Protein AF-A0A1M5E2L7-F1 (afdb_monomer_lite)

Radius of gyration: 20.84 Å; chains: 1; bounding box: 40×79×38 Å

Structure (mmCIF, N/CA/C/O backbone):
data_AF-A0A1M5E2L7-F1
#
_entry.id   AF-A0A1M5E2L7-F1
#
loop_
_atom_site.group_PDB
_atom_site.id
_atom_site.type_symbol
_atom_site.label_atom_id
_atom_site.label_alt_id
_atom_site.label_comp_id
_atom_site.label_asym_id
_atom_site.label_entity_id
_atom_site.label_seq_id
_atom_site.pdbx_PDB_ins_code
_atom_site.Cartn_x
_atom_site.Cartn_y
_atom_site.Cartn_z
_atom_site.occupancy
_atom_site.B_iso_or_equiv
_atom_site.auth_seq_id
_atom_site.auth_comp_id
_atom_site.auth_asym_id
_atom_site.auth_atom_id
_atom_site.pdbx_PDB_model_num
ATOM 1 N N . MET A 1 1 ? 5.306 -63.745 -18.364 1.00 47.16 1 MET A N 1
ATOM 2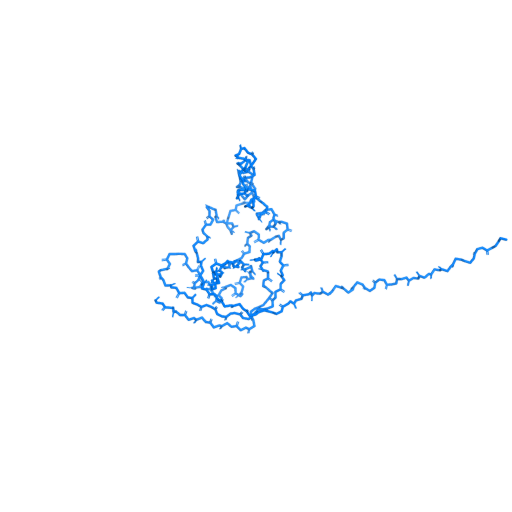 C CA . MET A 1 1 ? 5.203 -62.287 -18.609 1.00 47.16 1 MET A CA 1
ATOM 3 C C . MET A 1 1 ? 3.771 -61.921 -18.982 1.00 47.16 1 MET A C 1
ATOM 5 O O . MET A 1 1 ? 3.412 -62.103 -20.134 1.00 47.16 1 MET A O 1
ATOM 9 N N . LYS A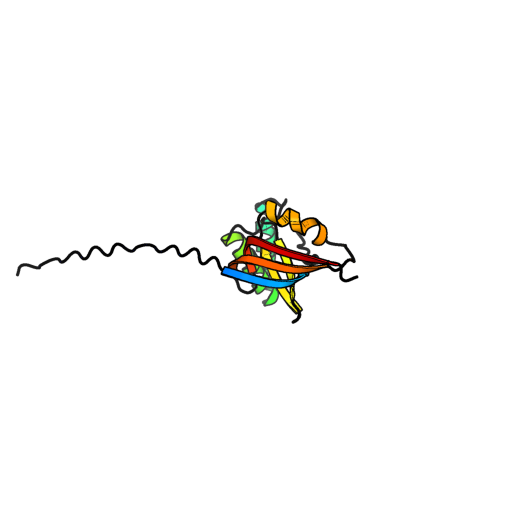 1 2 ? 2.957 -61.413 -18.050 1.00 40.75 2 LYS A N 1
ATOM 10 C CA . LYS A 1 2 ? 1.797 -60.554 -18.354 1.00 40.75 2 LYS A CA 1
ATOM 11 C C . LYS A 1 2 ? 1.675 -59.560 -17.200 1.00 40.75 2 LYS A C 1
ATOM 13 O O . LYS A 1 2 ? 1.423 -59.956 -16.070 1.00 40.75 2 LYS A O 1
ATOM 18 N N . LYS A 1 3 ? 2.026 -58.306 -17.484 1.00 45.91 3 LYS A N 1
ATOM 19 C CA . LYS A 1 3 ? 2.076 -57.199 -16.527 1.00 45.91 3 LYS A CA 1
ATOM 20 C C . LYS A 1 3 ? 0.646 -56.745 -16.237 1.00 45.91 3 LYS A C 1
ATOM 22 O O . LYS A 1 3 ? -0.057 -56.340 -17.157 1.00 45.91 3 LYS A O 1
ATOM 27 N N . THR A 1 4 ? 0.229 -56.804 -14.982 1.00 49.97 4 THR A N 1
ATOM 28 C CA . THR A 1 4 ? -0.955 -56.107 -14.479 1.00 49.97 4 THR A CA 1
ATOM 29 C C . THR A 1 4 ? -0.609 -54.627 -14.337 1.00 49.97 4 THR A C 1
ATOM 31 O O . THR A 1 4 ? 0.188 -54.239 -13.487 1.00 49.97 4 THR A O 1
ATOM 34 N N . ILE A 1 5 ? -1.170 -53.796 -15.214 1.00 54.66 5 ILE A N 1
ATOM 35 C CA . ILE A 1 5 ? -1.118 -52.339 -15.091 1.00 54.66 5 ILE A CA 1
ATOM 36 C C . ILE A 1 5 ? -2.270 -51.951 -14.163 1.00 54.66 5 ILE A C 1
ATOM 38 O O . ILE A 1 5 ? -3.428 -51.956 -14.569 1.00 54.66 5 ILE A O 1
ATOM 42 N N . SER A 1 6 ? -1.949 -51.675 -12.900 1.00 45.09 6 SER A N 1
ATOM 43 C CA . SER A 1 6 ? -2.883 -51.064 -11.956 1.00 45.09 6 SER A CA 1
ATOM 44 C C . SER A 1 6 ? -2.880 -49.556 -12.201 1.00 45.09 6 SER A C 1
ATOM 46 O O . SER A 1 6 ? -1.917 -48.868 -11.864 1.00 45.09 6 SER A O 1
ATOM 48 N N . ILE A 1 7 ? -3.925 -49.052 -12.856 1.00 52.69 7 ILE A N 1
ATOM 49 C CA . ILE A 1 7 ? -4.155 -47.616 -13.024 1.00 52.69 7 ILE A CA 1
ATOM 50 C C . ILE A 1 7 ? -4.816 -47.128 -11.736 1.00 52.69 7 ILE A C 1
ATOM 52 O O . ILE A 1 7 ? -6.034 -47.184 -11.585 1.00 52.69 7 ILE A O 1
ATOM 56 N N . ILE A 1 8 ? -4.004 -46.667 -10.786 1.00 51.81 8 ILE A N 1
ATOM 57 C CA . ILE A 1 8 ? -4.499 -45.857 -9.674 1.00 51.81 8 ILE A CA 1
ATOM 58 C C . ILE A 1 8 ? -4.741 -44.463 -10.251 1.00 51.81 8 ILE A C 1
ATOM 60 O O . ILE A 1 8 ? -3.815 -43.676 -10.444 1.00 51.81 8 ILE A O 1
ATOM 64 N N . ALA A 1 9 ? -5.998 -44.190 -10.590 1.00 50.06 9 ALA A N 1
ATOM 65 C CA . ALA A 1 9 ? -6.469 -42.854 -10.901 1.00 50.06 9 ALA A CA 1
ATOM 66 C C . ALA A 1 9 ? -6.460 -42.031 -9.607 1.00 50.06 9 ALA A C 1
ATOM 68 O O . ALA A 1 9 ? -7.443 -41.980 -8.869 1.00 50.06 9 ALA A O 1
ATOM 69 N N . THR A 1 10 ? -5.325 -41.402 -9.312 1.00 54.84 10 THR A N 1
ATOM 70 C CA . THR A 1 10 ? -5.245 -40.354 -8.298 1.00 54.84 10 THR A CA 1
ATOM 71 C C . THR A 1 10 ? -5.996 -39.145 -8.843 1.00 54.84 10 THR A C 1
ATOM 73 O O . THR A 1 10 ? -5.429 -38.304 -9.540 1.00 54.84 10 THR A O 1
ATOM 76 N N . ILE A 1 11 ? -7.297 -39.069 -8.561 1.00 55.97 11 ILE A N 1
ATOM 77 C CA . ILE A 1 11 ? -8.049 -37.821 -8.667 1.00 55.97 11 ILE A CA 1
ATOM 78 C C . ILE A 1 11 ? -7.449 -36.902 -7.601 1.00 55.97 11 ILE A C 1
ATOM 80 O O . ILE A 1 11 ? -7.800 -36.955 -6.425 1.00 55.97 11 ILE A O 1
ATOM 84 N N . LEU A 1 12 ? -6.459 -36.115 -8.024 1.00 49.41 12 LEU A N 1
ATOM 85 C CA . LEU A 1 12 ? -5.963 -34.943 -7.319 1.00 49.41 12 LEU A CA 1
ATOM 86 C C . LEU A 1 12 ? -7.152 -33.996 -7.160 1.00 49.41 12 LEU A C 1
ATOM 88 O O . LEU A 1 12 ? -7.460 -33.201 -8.046 1.00 49.41 12 LEU A O 1
ATOM 92 N N . ILE A 1 13 ? -7.849 -34.118 -6.032 1.00 55.12 13 ILE A N 1
ATOM 93 C CA . ILE A 1 13 ? -8.767 -33.092 -5.562 1.00 55.12 13 ILE A CA 1
ATOM 94 C C . ILE A 1 13 ? -7.881 -31.879 -5.289 1.00 55.12 13 ILE A C 1
ATOM 96 O O . ILE A 1 13 ? -7.235 -31.796 -4.243 1.00 55.12 13 ILE A O 1
ATOM 100 N N . LEU A 1 14 ? -7.808 -30.981 -6.274 1.00 43.69 14 LEU A N 1
ATOM 101 C CA . LEU A 1 14 ? -7.292 -29.628 -6.140 1.00 43.69 14 LEU A CA 1
ATOM 102 C C . LEU A 1 14 ? -8.124 -28.940 -5.055 1.00 43.69 14 LEU A C 1
ATOM 104 O O . LEU A 1 14 ? -9.097 -28.246 -5.341 1.00 43.69 14 LEU A O 1
ATOM 108 N N . HIS A 1 15 ? -7.748 -29.154 -3.796 1.00 43.00 15 HIS A N 1
ATOM 109 C CA . HIS A 1 15 ? -8.095 -28.259 -2.710 1.00 43.00 15 HIS A CA 1
ATOM 110 C C . HIS A 1 15 ? -7.375 -26.951 -3.020 1.00 43.00 15 HIS A C 1
ATOM 112 O O . HIS A 1 15 ? -6.261 -26.696 -2.564 1.00 43.00 15 HIS A O 1
ATOM 118 N N . SER A 1 16 ? -8.004 -26.123 -3.852 1.00 40.41 16 SER A N 1
ATOM 119 C CA . SER A 1 16 ? -7.785 -24.690 -3.798 1.00 40.41 16 SER A CA 1
ATOM 120 C C . SER A 1 16 ? -8.333 -24.243 -2.444 1.00 40.41 16 SER A C 1
ATOM 122 O O . SER A 1 16 ? -9.472 -23.807 -2.327 1.00 40.41 16 SER A O 1
ATOM 124 N N . CYS A 1 17 ? -7.546 -24.455 -1.387 1.00 47.22 17 CYS A N 1
ATOM 125 C CA . CYS A 1 17 ? -7.733 -23.733 -0.144 1.00 47.22 17 CYS A CA 1
ATOM 126 C C . CYS A 1 17 ? -7.467 -22.269 -0.485 1.00 47.22 17 CYS A C 1
ATOM 128 O O . CYS A 1 17 ? -6.312 -21.845 -0.577 1.00 47.22 17 CYS A O 1
ATOM 130 N N . SER A 1 18 ? -8.531 -21.504 -0.722 1.00 53.88 18 SER A N 1
ATOM 131 C CA . SER A 1 18 ? -8.510 -20.065 -0.494 1.00 53.88 18 SER A CA 1
ATOM 132 C C . SER A 1 18 ? -8.148 -19.893 0.977 1.00 53.88 18 SER A C 1
ATOM 134 O O . SER A 1 18 ? -8.971 -20.103 1.867 1.00 53.88 18 SER A O 1
ATOM 136 N N . ASN A 1 19 ? -6.860 -19.677 1.237 1.00 62.94 19 ASN A N 1
ATOM 137 C CA . ASN A 1 19 ? -6.309 -19.534 2.576 1.00 62.94 19 ASN A CA 1
ATOM 138 C C . ASN A 1 19 ? -6.624 -18.116 3.072 1.00 62.94 19 ASN A C 1
ATOM 140 O O . ASN A 1 19 ? -5.714 -17.339 3.349 1.00 62.94 19 ASN A O 1
ATOM 144 N N . ASP A 1 20 ? -7.911 -17.769 3.071 1.00 67.31 20 ASP A N 1
ATOM 145 C CA . ASP A 1 20 ? -8.413 -16.475 3.504 1.00 67.31 20 ASP A CA 1
ATOM 146 C C . ASP A 1 20 ? -8.193 -16.417 5.012 1.00 67.31 20 ASP A C 1
ATOM 148 O O . ASP A 1 20 ? -8.817 -17.142 5.792 1.00 67.31 20 ASP A O 1
ATOM 152 N N . GLN A 1 21 ? -7.227 -15.603 5.418 1.00 87.50 21 GLN A N 1
ATOM 153 C CA . GLN A 1 21 ? -6.858 -15.426 6.812 1.00 87.50 21 GLN A CA 1
ATOM 154 C C . GLN A 1 21 ? -7.647 -14.260 7.392 1.00 87.50 21 GLN A C 1
ATOM 156 O O . GLN A 1 21 ? -7.887 -13.265 6.714 1.00 87.50 21 GLN A O 1
ATOM 161 N N . GLU A 1 22 ? -8.024 -14.352 8.664 1.00 92.62 22 GLU A N 1
ATOM 162 C CA . GLU A 1 22 ? -8.535 -13.207 9.415 1.00 92.62 22 GLU A CA 1
ATOM 163 C C . GLU A 1 22 ? -7.438 -12.648 10.316 1.00 92.62 22 GLU A C 1
ATOM 165 O O . GLU A 1 22 ? -6.741 -13.394 11.006 1.00 92.62 22 GLU A O 1
ATOM 170 N N . LYS A 1 23 ? -7.290 -11.322 10.341 1.00 91.25 23 LYS A N 1
ATOM 171 C CA . LYS A 1 23 ? -6.365 -10.641 11.255 1.00 91.25 23 LYS A CA 1
ATOM 172 C C . LYS A 1 23 ? -6.953 -9.325 11.731 1.00 91.25 23 LYS A C 1
ATOM 174 O O . LYS A 1 23 ? -7.635 -8.619 10.988 1.00 91.25 23 LYS A O 1
ATOM 179 N N . ILE A 1 24 ? -6.662 -9.008 12.988 1.00 93.75 24 ILE A N 1
ATOM 180 C CA . ILE A 1 24 ? -6.916 -7.699 13.583 1.00 93.75 24 ILE A CA 1
ATOM 181 C C . ILE A 1 24 ? -5.601 -6.925 13.555 1.00 93.75 24 ILE A C 1
ATOM 183 O O . ILE A 1 24 ? -4.589 -7.393 14.080 1.00 93.75 24 ILE A O 1
ATOM 187 N N . ILE A 1 25 ? -5.614 -5.753 12.931 1.00 93.56 25 ILE A N 1
ATOM 188 C CA . ILE A 1 25 ? -4.456 -4.872 12.799 1.00 93.56 25 ILE A CA 1
ATOM 189 C C . ILE A 1 25 ? -4.806 -3.542 13.451 1.00 93.56 25 ILE A C 1
ATOM 191 O O . ILE A 1 25 ? -5.819 -2.922 13.139 1.00 93.56 25 ILE A O 1
ATOM 195 N N . THR A 1 26 ? -3.960 -3.099 14.374 1.00 95.00 26 THR A N 1
ATOM 196 C CA . THR A 1 26 ? -4.085 -1.784 15.001 1.00 95.00 26 THR A CA 1
ATOM 197 C C . THR A 1 26 ? -2.851 -0.956 14.683 1.00 95.00 26 THR A C 1
ATOM 199 O O . THR A 1 26 ? -1.740 -1.355 15.032 1.00 95.00 26 THR A O 1
ATOM 202 N N . GLY A 1 27 ? -3.053 0.215 14.088 1.00 93.81 27 GLY A N 1
ATOM 203 C CA . GLY A 1 27 ? -1.980 1.134 13.717 1.00 93.81 27 GLY A CA 1
ATOM 204 C C . GLY A 1 27 ? -2.480 2.562 13.537 1.00 93.81 27 GLY A C 1
ATOM 205 O O . GLY A 1 27 ? -3.651 2.859 13.779 1.00 93.81 27 GLY A O 1
ATOM 206 N N . THR A 1 28 ? -1.584 3.445 13.126 1.00 92.62 28 THR A N 1
ATOM 207 C CA . THR A 1 28 ? -1.899 4.816 12.711 1.00 92.62 28 THR A CA 1
ATOM 208 C C . THR A 1 28 ? -1.820 4.886 11.191 1.00 92.62 28 THR A C 1
ATOM 210 O O . THR A 1 28 ? -0.885 4.334 10.610 1.00 92.62 28 THR A O 1
ATOM 213 N N . LEU A 1 29 ? -2.790 5.532 10.542 1.00 89.94 29 LEU A N 1
ATOM 214 C CA . LEU A 1 29 ? -2.722 5.781 9.100 1.00 89.94 29 LEU A CA 1
ATOM 215 C C . LEU A 1 29 ? -1.492 6.626 8.774 1.00 89.94 29 LEU A C 1
ATOM 217 O O . LEU A 1 29 ? -1.258 7.646 9.421 1.00 89.94 29 LEU A O 1
ATOM 221 N N . ASN A 1 30 ? -0.715 6.190 7.783 1.00 82.38 30 ASN A N 1
ATOM 222 C CA . ASN A 1 30 ? 0.475 6.897 7.322 1.00 82.38 30 ASN A CA 1
ATOM 223 C C . ASN A 1 30 ? 0.347 7.269 5.830 1.00 82.38 30 ASN A C 1
ATOM 225 O O . ASN A 1 30 ? 0.887 6.562 4.974 1.00 82.38 30 ASN A O 1
ATOM 229 N N . PRO A 1 31 ? -0.331 8.383 5.493 1.00 68.38 31 PRO A N 1
ATOM 230 C CA . PRO A 1 31 ? -0.541 8.799 4.104 1.00 68.38 31 PRO A CA 1
ATOM 231 C C . PRO A 1 31 ? 0.726 9.383 3.446 1.00 68.38 31 PRO A C 1
ATOM 233 O O . PRO A 1 31 ? 0.691 9.806 2.291 1.00 68.38 31 PRO A O 1
ATOM 236 N N . ASN A 1 32 ? 1.860 9.427 4.159 1.00 61.06 32 ASN A N 1
ATOM 237 C CA . ASN A 1 32 ? 3.112 10.013 3.669 1.00 61.06 32 ASN A CA 1
ATOM 238 C C . ASN A 1 32 ? 3.900 9.101 2.715 1.00 61.06 32 ASN A C 1
ATOM 240 O O . ASN A 1 32 ? 4.987 9.477 2.276 1.00 61.06 32 ASN A O 1
ATOM 244 N N . PHE A 1 33 ? 3.370 7.929 2.349 1.00 61.06 33 PHE A N 1
ATOM 245 C CA . PHE A 1 33 ? 3.953 7.109 1.286 1.00 61.06 33 PHE A CA 1
ATOM 246 C C . PHE A 1 33 ? 3.619 7.712 -0.087 1.00 61.06 33 PHE A C 1
ATOM 248 O O . PHE A 1 33 ? 2.752 7.239 -0.821 1.00 61.06 33 PHE A O 1
ATOM 255 N N . VAL A 1 34 ? 4.280 8.819 -0.422 1.00 56.25 34 VAL A N 1
ATOM 256 C CA . VAL A 1 34 ? 4.082 9.513 -1.694 1.00 56.25 34 VAL A CA 1
ATOM 257 C C . VAL A 1 34 ? 5.029 8.912 -2.725 1.00 56.25 34 VAL A C 1
ATOM 259 O O . VAL A 1 34 ? 6.229 9.179 -2.735 1.00 56.25 34 VAL A O 1
ATOM 262 N N . SER A 1 35 ? 4.479 8.095 -3.621 1.00 61.00 35 SER A N 1
ATOM 263 C CA . SER A 1 35 ? 5.176 7.758 -4.859 1.00 61.00 35 SER A CA 1
ATOM 264 C C . SER A 1 35 ? 5.346 9.018 -5.710 1.00 61.00 35 SER A C 1
ATOM 266 O O . SER A 1 35 ? 4.423 9.820 -5.847 1.00 61.00 35 SER A O 1
ATOM 268 N N . ILE A 1 36 ? 6.510 9.158 -6.347 1.00 70.06 36 ILE A N 1
ATOM 269 C CA . ILE A 1 36 ? 6.808 10.249 -7.293 1.00 70.06 36 ILE A CA 1
ATOM 270 C C . ILE A 1 36 ? 5.881 10.180 -8.524 1.00 70.06 36 ILE A C 1
ATOM 272 O O . ILE A 1 36 ? 5.720 11.166 -9.242 1.00 70.06 36 ILE A O 1
ATOM 276 N N . ILE A 1 37 ? 5.248 9.026 -8.768 1.00 77.19 37 ILE A N 1
ATOM 277 C CA . ILE A 1 37 ? 4.239 8.854 -9.814 1.00 77.19 37 ILE A CA 1
ATOM 278 C C . ILE A 1 37 ? 2.892 8.428 -9.236 1.00 77.19 37 ILE A C 1
ATOM 280 O O . ILE A 1 37 ? 2.805 7.563 -8.363 1.00 77.19 37 ILE A O 1
ATOM 284 N N . ASN A 1 38 ? 1.817 8.987 -9.793 1.00 82.56 38 ASN A N 1
ATOM 285 C CA . ASN A 1 38 ? 0.471 8.503 -9.524 1.00 82.56 38 ASN A CA 1
ATOM 286 C C . ASN A 1 38 ? 0.202 7.240 -10.358 1.00 82.56 38 ASN A C 1
ATOM 288 O O . ASN A 1 38 ? -0.210 7.315 -11.516 1.00 82.56 38 ASN A O 1
ATOM 292 N N . PHE A 1 39 ? 0.419 6.066 -9.761 1.00 87.75 39 PHE A N 1
ATOM 293 C CA . PHE A 1 39 ? 0.206 4.780 -10.432 1.00 87.75 39 PHE A CA 1
ATOM 294 C C . PHE A 1 39 ? -1.244 4.535 -10.873 1.00 87.75 39 PHE A C 1
ATOM 296 O O . PHE A 1 39 ? -1.474 3.714 -11.759 1.00 87.75 39 PHE A O 1
ATOM 303 N N . GLN A 1 40 ? -2.236 5.225 -10.301 1.00 84.50 40 GLN A N 1
ATOM 304 C CA . GLN A 1 40 ? -3.632 5.045 -10.708 1.00 84.50 40 GLN A CA 1
ATOM 305 C C . GLN A 1 40 ? -3.917 5.666 -12.081 1.00 84.50 40 GLN A C 1
ATOM 307 O O . GLN A 1 40 ? -4.763 5.150 -12.809 1.00 84.50 40 GLN A O 1
ATOM 312 N N . THR A 1 41 ? -3.207 6.736 -12.453 1.00 88.56 41 THR A N 1
ATOM 313 C CA . THR A 1 41 ? -3.446 7.490 -13.697 1.00 88.56 41 THR A CA 1
ATOM 314 C C . THR A 1 41 ? -2.317 7.388 -14.720 1.00 88.56 41 THR A C 1
ATOM 316 O O . THR A 1 41 ? -2.562 7.634 -15.898 1.00 88.56 41 THR A O 1
ATOM 319 N N . ALA A 1 42 ? -1.105 7.002 -14.309 1.00 91.56 42 ALA A N 1
ATOM 320 C CA . ALA A 1 42 ? 0.032 6.820 -15.212 1.00 91.56 42 ALA A CA 1
ATOM 321 C C . ALA A 1 42 ? -0.270 5.775 -16.299 1.00 91.56 42 ALA A C 1
ATOM 323 O O . ALA A 1 42 ? -0.920 4.770 -16.028 1.00 91.56 42 ALA A O 1
ATOM 324 N N . SER A 1 43 ? 0.227 5.951 -17.517 1.00 94.25 43 SER A N 1
ATOM 325 C CA . SER A 1 43 ? 0.199 4.917 -18.558 1.00 94.25 43 SER A CA 1
ATOM 326 C C . SER A 1 43 ? 1.121 3.742 -18.210 1.00 94.25 43 SER A C 1
ATOM 328 O O . SER A 1 43 ? 2.060 3.882 -17.425 1.00 94.25 43 SER A O 1
ATOM 330 N N . ASP A 1 44 ? 0.896 2.573 -18.816 1.00 94.00 44 ASP A N 1
ATOM 331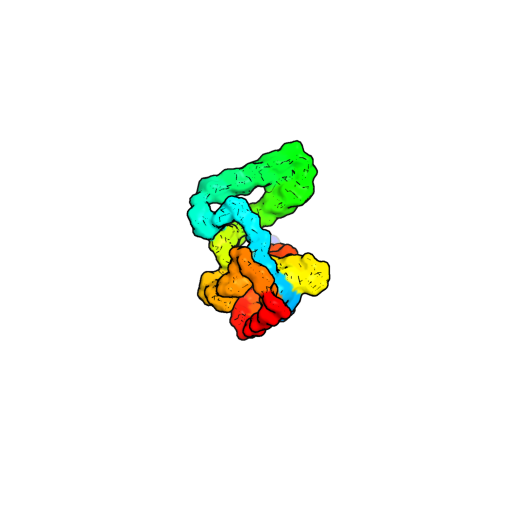 C CA . ASP A 1 44 ? 1.768 1.409 -18.595 1.00 94.00 44 ASP A CA 1
ATOM 332 C C . ASP A 1 44 ? 3.224 1.720 -18.971 1.00 94.00 44 ASP A C 1
ATOM 334 O O . ASP A 1 44 ? 4.144 1.348 -18.249 1.00 94.00 44 ASP A O 1
ATOM 338 N N . ILE A 1 45 ? 3.438 2.488 -20.045 1.00 96.19 45 ILE A N 1
ATOM 339 C CA . ILE A 1 45 ? 4.772 2.929 -20.476 1.00 96.19 45 ILE A CA 1
ATOM 340 C C . ILE A 1 45 ? 5.459 3.754 -19.379 1.00 96.19 45 ILE A C 1
ATOM 342 O O . ILE A 1 45 ? 6.647 3.563 -19.124 1.00 96.19 45 ILE A O 1
ATOM 346 N N . GLU A 1 46 ? 4.742 4.668 -18.726 1.00 94.00 46 GLU A N 1
ATOM 347 C CA . GLU A 1 46 ? 5.297 5.481 -17.637 1.00 94.00 46 GLU A CA 1
ATOM 348 C C . GLU A 1 46 ? 5.653 4.635 -16.413 1.00 94.00 46 GLU A C 1
ATOM 350 O O . GLU A 1 46 ? 6.719 4.836 -15.827 1.00 94.00 46 GLU A O 1
ATOM 355 N N . ILE A 1 47 ? 4.805 3.662 -16.066 1.00 94.12 47 ILE A N 1
ATOM 356 C CA . ILE A 1 47 ? 5.061 2.718 -14.970 1.00 94.12 47 ILE A CA 1
ATOM 357 C C . ILE A 1 47 ? 6.310 1.884 -15.269 1.00 94.12 47 ILE A C 1
ATOM 359 O O . ILE A 1 47 ? 7.218 1.829 -14.439 1.00 94.12 47 ILE A O 1
ATOM 363 N N . TYR A 1 48 ? 6.406 1.289 -16.461 1.00 94.88 48 TYR A N 1
ATOM 364 C CA . TYR A 1 48 ? 7.571 0.486 -16.841 1.00 94.88 48 TYR A CA 1
ATOM 365 C C . TYR A 1 48 ? 8.859 1.313 -16.857 1.00 94.88 48 TYR A C 1
ATOM 367 O O . TYR A 1 48 ? 9.857 0.888 -16.281 1.00 94.88 48 TYR A O 1
ATOM 375 N N . LYS A 1 49 ? 8.832 2.534 -17.409 1.00 94.88 49 LYS A N 1
ATOM 376 C CA . LYS A 1 49 ? 9.990 3.447 -17.388 1.00 94.88 49 LYS A CA 1
ATOM 377 C C . LYS A 1 49 ? 10.392 3.875 -15.978 1.00 94.88 49 LYS A C 1
ATOM 379 O O . LYS A 1 49 ? 11.553 4.188 -15.724 1.00 94.88 49 LYS A O 1
ATOM 384 N N . PHE A 1 50 ? 9.443 3.990 -15.054 1.00 93.75 50 PHE A N 1
ATOM 385 C CA . PHE A 1 50 ? 9.755 4.275 -13.657 1.00 93.75 50 PHE A CA 1
ATOM 386 C C . PHE A 1 50 ? 10.496 3.103 -13.006 1.00 93.75 50 PHE A C 1
ATOM 388 O O . PHE A 1 50 ? 11.560 3.314 -12.428 1.00 93.75 50 PHE A O 1
ATOM 395 N N . ILE A 1 51 ? 9.990 1.882 -13.176 1.00 94.31 51 ILE A N 1
ATOM 396 C CA . ILE A 1 51 ? 10.605 0.672 -12.617 1.00 94.31 51 ILE A CA 1
ATOM 397 C C . ILE A 1 51 ? 11.992 0.438 -13.228 1.00 94.31 51 ILE A C 1
ATOM 399 O O . ILE A 1 51 ? 12.950 0.234 -12.493 1.00 94.31 51 ILE A O 1
ATOM 403 N N . GLU A 1 52 ? 12.141 0.601 -14.544 1.00 95.94 52 GLU A N 1
ATOM 404 C CA . GLU A 1 52 ? 13.429 0.475 -15.240 1.00 95.94 52 GLU A CA 1
ATOM 405 C C . GLU A 1 52 ? 14.487 1.460 -14.709 1.00 95.94 52 GLU A C 1
ATOM 407 O O . GLU A 1 52 ? 15.660 1.111 -14.559 1.00 95.94 52 GLU A O 1
ATOM 412 N N . ARG A 1 53 ? 14.086 2.691 -14.363 1.00 94.69 53 ARG A N 1
ATOM 413 C CA . ARG A 1 53 ? 14.995 3.673 -13.745 1.00 94.69 53 ARG A CA 1
ATOM 414 C C . ARG A 1 53 ? 15.465 3.233 -12.361 1.00 94.69 53 ARG A C 1
ATOM 416 O O . ARG A 1 53 ? 16.639 3.435 -12.037 1.00 94.69 53 ARG A O 1
ATOM 423 N N . ILE A 1 54 ? 14.578 2.640 -11.561 1.00 94.00 54 ILE A N 1
ATOM 424 C CA . ILE A 1 54 ? 14.941 2.071 -10.256 1.00 94.00 54 ILE A CA 1
ATOM 425 C C . ILE A 1 54 ? 15.899 0.900 -10.462 1.00 94.00 54 ILE A C 1
ATOM 427 O O . ILE A 1 54 ? 16.964 0.892 -9.850 1.00 94.00 54 ILE A O 1
ATOM 431 N N . ASP A 1 55 ? 15.574 -0.026 -11.364 1.00 94.94 55 ASP A N 1
ATOM 432 C CA . ASP A 1 55 ? 16.391 -1.204 -11.674 1.00 94.94 55 ASP A CA 1
ATOM 433 C C . ASP A 1 55 ? 17.807 -0.801 -12.105 1.00 94.94 55 ASP A C 1
ATOM 435 O O . ASP A 1 55 ? 18.804 -1.277 -11.554 1.00 94.94 55 ASP A O 1
ATOM 439 N N . SER A 1 56 ? 17.912 0.142 -13.045 1.00 96.06 56 SER A N 1
ATOM 440 C CA . SER A 1 56 ? 19.202 0.645 -13.517 1.00 96.06 56 SER A CA 1
ATOM 441 C C . SER A 1 56 ? 20.007 1.300 -12.393 1.00 96.06 56 SER A C 1
ATOM 443 O O . SER A 1 56 ? 21.217 1.073 -12.294 1.00 96.06 56 SER A O 1
ATOM 445 N N . SER A 1 57 ? 19.355 2.080 -11.530 1.00 95.38 57 SER A N 1
ATOM 446 C CA . SER A 1 57 ? 20.018 2.762 -10.412 1.00 95.38 57 SER A CA 1
ATOM 447 C C . SER A 1 57 ? 20.481 1.772 -9.343 1.00 95.38 57 SER A C 1
ATOM 449 O O . SER A 1 57 ? 21.609 1.874 -8.865 1.00 95.38 57 SER A O 1
ATOM 451 N N . ALA A 1 58 ? 19.659 0.768 -9.032 1.00 95.31 58 ALA A N 1
ATOM 452 C CA . ALA A 1 58 ? 19.966 -0.301 -8.088 1.00 95.31 58 ALA A CA 1
ATOM 453 C C . ALA A 1 58 ? 21.218 -1.092 -8.498 1.00 95.31 58 ALA A C 1
ATOM 455 O O . ALA A 1 58 ? 22.067 -1.406 -7.660 1.00 95.31 58 ALA A O 1
ATOM 456 N N . VAL A 1 59 ? 21.358 -1.387 -9.796 1.00 94.25 59 VAL A N 1
ATOM 457 C CA . VAL A 1 59 ? 22.543 -2.057 -10.353 1.00 94.25 59 VAL A CA 1
ATOM 458 C C . VAL A 1 59 ? 23.750 -1.122 -10.346 1.00 94.25 59 VAL A C 1
ATOM 460 O O . VAL A 1 59 ? 24.805 -1.496 -9.839 1.00 94.25 59 VAL A O 1
ATOM 463 N N . LYS A 1 60 ? 23.600 0.101 -10.869 1.00 96.50 60 LYS A N 1
ATOM 464 C CA . LYS A 1 60 ? 24.703 1.064 -11.013 1.00 96.50 60 LYS A CA 1
ATOM 465 C C . LYS A 1 60 ? 25.322 1.462 -9.672 1.00 96.50 60 LYS A C 1
ATOM 467 O O . LYS A 1 60 ? 26.535 1.623 -9.592 1.00 96.50 60 LYS A O 1
ATOM 472 N N . LEU A 1 61 ? 24.492 1.648 -8.648 1.00 96.12 61 LEU A N 1
ATOM 473 C CA . LEU A 1 61 ? 24.916 2.092 -7.318 1.00 96.12 61 LEU A CA 1
ATOM 474 C C . LEU A 1 61 ? 25.191 0.925 -6.362 1.00 96.12 61 LEU A C 1
ATOM 476 O O . LEU A 1 61 ? 25.702 1.144 -5.270 1.00 96.12 61 LEU A O 1
ATOM 480 N N . ASN A 1 62 ? 24.862 -0.308 -6.766 1.00 94.19 62 ASN A N 1
ATOM 481 C CA . ASN A 1 62 ? 24.883 -1.492 -5.908 1.00 94.19 62 ASN A CA 1
ATOM 482 C C . ASN A 1 62 ? 24.099 -1.299 -4.589 1.00 94.19 62 ASN A C 1
ATOM 484 O O . ASN A 1 62 ? 24.455 -1.850 -3.549 1.00 94.19 62 ASN A O 1
ATOM 488 N N . ASP A 1 63 ? 23.017 -0.529 -4.647 1.00 95.38 63 ASP A N 1
ATOM 489 C CA . ASP A 1 63 ? 22.252 -0.087 -3.485 1.00 95.38 63 ASP A CA 1
ATOM 490 C C . ASP A 1 63 ? 21.204 -1.138 -3.083 1.00 95.38 63 ASP A C 1
ATOM 492 O O . ASP A 1 63 ? 20.396 -1.590 -3.901 1.00 95.38 63 ASP A O 1
ATOM 496 N N . THR A 1 64 ? 21.227 -1.567 -1.822 1.00 93.19 64 THR A N 1
ATOM 497 C CA . THR A 1 64 ? 20.318 -2.597 -1.300 1.00 93.19 64 THR A CA 1
ATOM 498 C C . THR A 1 64 ? 18.875 -2.125 -1.157 1.00 93.19 64 THR A C 1
ATOM 500 O O . THR A 1 64 ? 17.960 -2.922 -1.364 1.00 93.19 64 THR A O 1
ATOM 503 N N . GLU A 1 65 ? 18.652 -0.853 -0.841 1.00 89.88 65 GLU A N 1
ATOM 504 C CA . GLU A 1 65 ? 17.315 -0.273 -0.692 1.00 89.88 65 GLU A CA 1
ATOM 505 C C . GLU A 1 65 ? 16.647 -0.098 -2.057 1.00 89.88 65 GLU A C 1
ATOM 507 O O . GLU A 1 65 ? 15.472 -0.440 -2.234 1.00 89.88 65 GLU A O 1
ATOM 512 N N . LEU A 1 66 ? 17.410 0.327 -3.069 1.00 91.62 66 LEU A N 1
ATOM 513 C CA . LEU A 1 66 ? 16.920 0.388 -4.447 1.00 91.62 66 LEU A CA 1
ATOM 514 C C . LEU A 1 66 ? 16.617 -1.006 -5.004 1.00 91.62 66 LEU A C 1
ATOM 516 O O . LEU A 1 66 ? 15.618 -1.175 -5.702 1.00 91.62 66 LEU A O 1
ATOM 520 N N . LYS A 1 67 ? 17.412 -2.029 -4.660 1.00 92.69 67 LYS A N 1
ATOM 521 C CA . LYS A 1 67 ? 17.104 -3.429 -5.015 1.00 92.69 67 LYS A CA 1
ATOM 522 C C . LYS A 1 67 ? 15.817 -3.918 -4.349 1.00 92.69 67 LYS A C 1
ATOM 524 O O . LYS A 1 67 ? 15.017 -4.588 -5.000 1.00 92.69 67 LYS A O 1
ATOM 529 N N . ALA A 1 68 ? 15.598 -3.580 -3.078 1.00 89.44 68 ALA A N 1
ATOM 530 C CA . ALA A 1 68 ? 14.358 -3.910 -2.378 1.00 89.44 68 ALA A CA 1
ATOM 531 C C . ALA A 1 68 ? 13.149 -3.205 -3.018 1.00 89.44 68 ALA A C 1
ATOM 533 O O . ALA A 1 68 ? 12.132 -3.847 -3.275 1.00 89.44 68 ALA A O 1
ATOM 534 N N . SER A 1 69 ? 13.295 -1.924 -3.365 1.00 89.06 69 SER A N 1
ATOM 535 C CA . SER A 1 69 ? 12.267 -1.134 -4.056 1.00 89.06 69 SER A CA 1
ATOM 536 C C . SER A 1 69 ? 11.949 -1.687 -5.449 1.00 89.06 69 SER A C 1
ATOM 538 O O . SER A 1 69 ? 10.784 -1.836 -5.807 1.00 89.06 69 SER A O 1
ATOM 540 N N . SER A 1 70 ? 12.974 -2.051 -6.224 1.00 91.25 70 SER A N 1
ATOM 541 C CA . SER A 1 70 ? 12.833 -2.739 -7.514 1.00 91.25 70 SER A CA 1
ATOM 542 C C . SER A 1 70 ? 11.998 -4.014 -7.363 1.00 91.25 70 SER A C 1
ATOM 544 O O . SER A 1 70 ? 10.950 -4.161 -7.999 1.00 91.25 70 SER A O 1
ATOM 546 N N . LYS A 1 71 ? 12.404 -4.902 -6.444 1.00 90.94 71 LYS A N 1
ATOM 547 C CA . LYS A 1 71 ? 11.693 -6.154 -6.159 1.00 90.94 71 LYS A CA 1
ATOM 548 C C . LYS A 1 71 ? 10.232 -5.900 -5.778 1.00 90.94 71 LYS A C 1
ATOM 550 O O . LYS A 1 71 ? 9.346 -6.583 -6.290 1.00 90.94 71 LYS A O 1
ATOM 555 N N . PHE A 1 72 ? 9.987 -4.905 -4.927 1.00 88.31 72 PHE A N 1
ATOM 556 C CA . PHE A 1 72 ? 8.650 -4.490 -4.514 1.00 88.31 72 PHE A CA 1
ATOM 557 C C . PHE A 1 72 ? 7.764 -4.142 -5.720 1.00 88.31 72 PHE A C 1
ATOM 559 O O . PHE A 1 72 ? 6.705 -4.747 -5.893 1.00 88.31 72 PHE A O 1
ATOM 566 N N . TYR A 1 73 ? 8.203 -3.248 -6.614 1.00 90.62 73 TYR A N 1
ATOM 567 C CA . TYR A 1 73 ? 7.392 -2.853 -7.773 1.00 90.62 73 TYR A CA 1
ATOM 568 C C . TYR A 1 73 ? 7.162 -3.995 -8.771 1.00 90.62 73 TYR A C 1
ATOM 570 O O . TYR A 1 73 ? 6.055 -4.138 -9.299 1.00 90.62 73 TYR A O 1
ATOM 578 N N . HIS A 1 74 ? 8.163 -4.851 -8.994 1.00 92.56 74 HIS A N 1
ATOM 57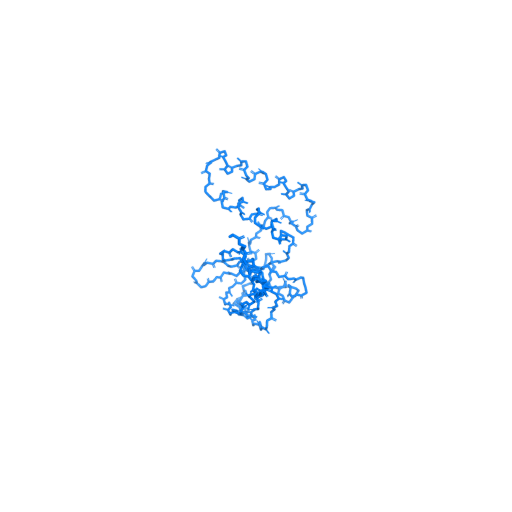9 C CA . HIS A 1 74 ? 8.001 -6.053 -9.821 1.00 92.56 74 HIS A CA 1
ATOM 580 C C . HIS A 1 74 ? 6.969 -7.020 -9.231 1.00 92.56 74 HIS A C 1
ATOM 582 O O . HIS A 1 74 ? 6.153 -7.582 -9.968 1.00 92.56 74 HIS A O 1
ATOM 588 N N . ASN A 1 75 ? 6.930 -7.172 -7.906 1.00 88.75 75 ASN A N 1
ATOM 589 C CA . ASN A 1 75 ? 5.902 -7.967 -7.238 1.00 88.75 75 ASN A CA 1
ATOM 590 C C . ASN A 1 75 ? 4.508 -7.346 -7.403 1.00 88.75 75 ASN A C 1
ATOM 592 O O . ASN A 1 75 ? 3.558 -8.068 -7.721 1.00 88.75 75 ASN A O 1
ATOM 596 N N . LEU A 1 76 ? 4.371 -6.020 -7.299 1.00 90.06 76 LEU A N 1
ATOM 597 C CA . LEU A 1 76 ? 3.091 -5.355 -7.568 1.00 90.06 76 LEU A CA 1
ATOM 598 C C . LEU A 1 76 ? 2.602 -5.590 -9.002 1.00 90.06 76 LEU A C 1
ATOM 600 O O . LEU A 1 76 ? 1.413 -5.847 -9.203 1.00 90.06 76 LEU A O 1
ATOM 604 N N . LEU A 1 77 ? 3.496 -5.553 -9.996 1.00 91.62 77 LEU A N 1
ATOM 605 C CA . LEU A 1 77 ? 3.155 -5.888 -11.383 1.00 91.62 77 LEU A CA 1
ATOM 606 C C . LEU A 1 77 ? 2.715 -7.348 -11.523 1.00 91.62 77 LEU A C 1
ATOM 608 O O . LEU A 1 77 ? 1.651 -7.621 -12.082 1.00 91.62 77 LEU A O 1
ATOM 612 N N . LYS A 1 78 ? 3.496 -8.283 -10.972 1.00 90.56 78 LYS A N 1
ATOM 613 C CA . LYS A 1 78 ? 3.213 -9.726 -11.004 1.00 90.56 78 LYS A CA 1
ATOM 614 C C . LYS A 1 78 ? 1.832 -10.052 -10.431 1.00 90.56 78 LYS A C 1
ATOM 616 O O . LYS A 1 78 ? 1.123 -10.898 -10.974 1.00 90.56 78 LYS A O 1
ATOM 621 N N . HIS A 1 79 ? 1.448 -9.372 -9.354 1.00 87.44 79 HIS A N 1
ATOM 622 C CA . HIS A 1 79 ? 0.169 -9.570 -8.675 1.00 87.44 79 HIS A CA 1
ATOM 623 C C . HIS A 1 79 ? -0.954 -8.651 -9.183 1.00 87.44 79 HIS A C 1
ATOM 625 O O . HIS A 1 79 ? -2.069 -8.732 -8.675 1.00 87.44 79 HIS A O 1
ATOM 631 N N . LYS A 1 80 ? -0.699 -7.823 -10.209 1.00 90.06 80 LYS A N 1
ATOM 632 C CA . LYS A 1 80 ? -1.640 -6.830 -10.766 1.00 90.06 80 LYS A CA 1
ATOM 633 C C . LYS A 1 80 ? -2.130 -5.794 -9.742 1.00 90.06 80 LYS A C 1
ATOM 635 O O . LYS A 1 80 ? -3.204 -5.229 -9.909 1.00 90.06 80 LYS A O 1
ATOM 640 N N . LEU A 1 81 ? -1.332 -5.519 -8.713 1.00 89.94 81 LEU A N 1
ATOM 641 C CA . LEU A 1 81 ? -1.660 -4.616 -7.606 1.00 89.94 81 LEU A CA 1
ATOM 642 C C . LEU A 1 81 ? -1.150 -3.190 -7.809 1.00 89.94 81 LEU A C 1
ATOM 644 O O . LEU A 1 81 ? -1.537 -2.302 -7.062 1.00 89.94 81 LEU A O 1
ATOM 648 N N . ILE A 1 82 ? -0.322 -2.928 -8.826 1.00 90.19 82 ILE A N 1
ATOM 649 C CA . ILE A 1 82 ? 0.340 -1.620 -8.967 1.00 90.19 82 ILE A CA 1
ATOM 650 C C . ILE A 1 82 ? -0.631 -0.434 -9.094 1.00 90.19 82 ILE A C 1
ATOM 652 O O . ILE A 1 82 ? -0.273 0.689 -8.766 1.00 90.19 82 ILE A O 1
ATOM 656 N N . ARG A 1 83 ? -1.867 -0.684 -9.547 1.00 89.81 83 ARG A N 1
ATOM 657 C CA . ARG A 1 83 ? -2.938 0.323 -9.664 1.00 89.81 83 ARG A CA 1
ATOM 658 C C . ARG A 1 83 ? -4.028 0.182 -8.603 1.00 89.81 83 ARG A C 1
ATOM 660 O O . ARG A 1 83 ? -5.014 0.915 -8.650 1.00 89.81 83 ARG A O 1
ATOM 667 N N . PHE A 1 84 ? -3.912 -0.799 -7.712 1.00 89.44 84 PHE A N 1
ATOM 668 C CA . PHE A 1 84 ? -4.929 -1.034 -6.698 1.00 89.44 84 PHE A CA 1
ATOM 669 C C . PHE A 1 84 ? -4.859 0.071 -5.643 1.00 89.44 84 PHE A C 1
ATOM 671 O O . PHE A 1 84 ? -3.762 0.490 -5.274 1.00 89.44 84 PHE A O 1
ATOM 678 N N . PRO A 1 85 ? -6.011 0.548 -5.145 1.00 89.31 85 PRO A N 1
ATOM 679 C CA . PRO A 1 85 ? -6.033 1.374 -3.954 1.00 89.31 85 PRO A CA 1
ATOM 680 C C . PRO A 1 85 ? -5.350 0.655 -2.792 1.00 89.31 85 PRO A C 1
ATOM 682 O O . PRO A 1 85 ? -5.460 -0.565 -2.632 1.00 89.31 85 PRO A O 1
ATOM 685 N N . SER A 1 86 ? -4.650 1.425 -1.975 1.00 90.56 86 SER A N 1
ATOM 686 C CA . SER A 1 86 ? -3.948 0.913 -0.812 1.00 90.56 86 SER A CA 1
ATOM 687 C C . SER A 1 86 ? -3.830 1.992 0.244 1.00 90.56 86 SER A C 1
ATOM 689 O O . SER A 1 86 ? -3.811 3.170 -0.095 1.00 90.56 86 SER A O 1
ATOM 691 N N . PHE A 1 87 ? -3.680 1.581 1.494 1.00 88.62 87 PHE A N 1
ATOM 692 C CA . PHE A 1 87 ? -3.320 2.466 2.597 1.00 88.62 87 PHE A CA 1
ATOM 693 C C . PHE A 1 87 ? -2.211 1.818 3.426 1.00 88.62 87 PHE A C 1
ATOM 695 O O . PHE A 1 87 ? -2.078 0.589 3.455 1.00 88.62 87 PHE A O 1
ATOM 702 N N . ASN A 1 88 ? -1.424 2.648 4.107 1.00 90.38 88 ASN A N 1
ATOM 703 C CA . ASN A 1 88 ? -0.358 2.196 4.995 1.00 90.38 88 ASN A CA 1
ATOM 704 C C . ASN A 1 88 ? -0.759 2.373 6.456 1.00 90.38 88 ASN A C 1
ATOM 706 O O . ASN A 1 88 ? -1.263 3.426 6.859 1.00 90.38 88 ASN A O 1
ATOM 710 N N . LEU A 1 89 ? -0.492 1.349 7.262 1.00 91.62 89 LEU A N 1
ATOM 711 C CA . LEU A 1 89 ? -0.619 1.412 8.712 1.00 91.62 89 LEU A CA 1
ATOM 712 C C . LEU A 1 89 ? 0.759 1.345 9.353 1.00 91.62 89 LEU A C 1
ATOM 714 O O . LEU A 1 89 ? 1.454 0.339 9.227 1.00 91.62 89 LEU A O 1
ATOM 718 N N . LYS A 1 90 ? 1.107 2.380 10.116 1.00 92.25 90 LYS A N 1
ATOM 719 C CA . LYS A 1 90 ? 2.252 2.359 11.022 1.00 92.25 90 LYS A CA 1
ATOM 720 C C . LYS A 1 90 ? 1.857 1.681 12.332 1.00 92.25 90 LYS A C 1
ATOM 722 O O . LYS A 1 90 ? 0.924 2.113 13.015 1.00 92.25 90 LYS A O 1
ATOM 727 N N . LEU A 1 91 ? 2.548 0.605 12.678 1.00 93.12 91 LEU A N 1
ATOM 728 C CA . LEU A 1 91 ? 2.310 -0.192 13.876 1.00 93.12 91 LEU A CA 1
ATOM 729 C C . LEU A 1 91 ? 3.023 0.396 15.103 1.00 93.12 91 LEU A C 1
ATOM 731 O O . LEU A 1 91 ? 3.818 1.332 15.018 1.00 93.12 91 LEU A O 1
ATOM 735 N N . LYS A 1 92 ? 2.728 -0.164 16.284 1.00 91.44 92 LYS A N 1
ATOM 736 C CA . LYS A 1 92 ? 3.296 0.297 17.566 1.00 91.44 92 LYS A CA 1
ATOM 737 C C . LYS A 1 92 ? 4.819 0.176 17.647 1.00 91.44 92 LYS A C 1
ATOM 739 O O . LYS A 1 92 ? 5.441 0.951 18.361 1.00 91.44 92 LYS A O 1
ATOM 744 N N . ASP A 1 93 ? 5.396 -0.803 16.962 1.00 92.06 93 ASP A N 1
ATOM 745 C CA . ASP A 1 93 ? 6.841 -1.038 16.879 1.00 92.06 93 ASP A CA 1
ATOM 746 C C . ASP A 1 93 ? 7.515 -0.220 15.761 1.00 92.06 93 ASP A C 1
ATOM 748 O O . ASP A 1 93 ? 8.681 -0.443 15.454 1.00 92.06 93 ASP A O 1
ATOM 752 N N . ASN A 1 94 ? 6.794 0.746 15.176 1.00 87.00 94 ASN A N 1
ATOM 753 C CA . ASN A 1 94 ? 7.183 1.542 14.011 1.00 87.00 94 ASN A CA 1
ATOM 754 C C . ASN A 1 94 ? 7.345 0.759 12.700 1.00 87.00 94 ASN A C 1
ATOM 756 O O . ASN A 1 94 ? 7.739 1.372 11.710 1.00 87.00 94 ASN A O 1
ATOM 760 N N . SER A 1 95 ? 7.021 -0.536 12.657 1.00 90.12 95 SER A N 1
ATOM 761 C CA . SER A 1 95 ? 6.887 -1.241 11.380 1.00 90.12 95 SER A CA 1
ATOM 762 C C . SER A 1 95 ? 5.683 -0.715 10.595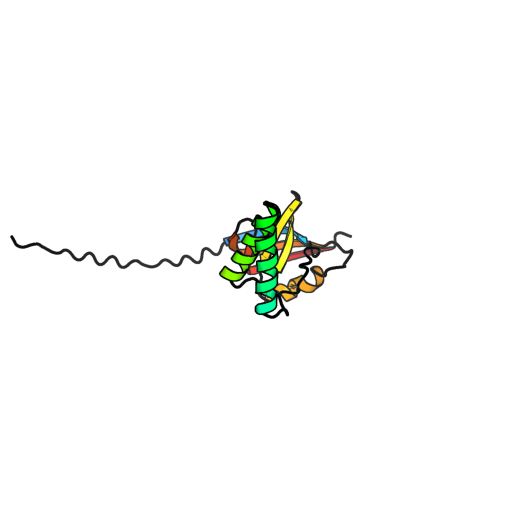 1.00 90.12 95 SER A C 1
ATOM 764 O O . SER A 1 95 ? 4.769 -0.109 11.163 1.00 90.12 95 SER A O 1
ATOM 766 N N . GLU A 1 96 ? 5.683 -0.924 9.283 1.00 89.81 96 GLU A N 1
ATOM 767 C CA . GLU A 1 96 ? 4.599 -0.502 8.399 1.00 89.81 96 GLU A CA 1
ATOM 768 C C . GLU A 1 96 ? 4.007 -1.708 7.684 1.00 89.81 96 GLU A C 1
ATOM 770 O O . GLU A 1 96 ? 4.735 -2.607 7.273 1.00 89.81 96 GLU A O 1
ATOM 775 N N . ILE A 1 97 ? 2.684 -1.716 7.537 1.00 91.19 97 ILE A N 1
ATOM 776 C CA . ILE A 1 97 ? 1.966 -2.700 6.729 1.00 91.19 97 ILE A CA 1
ATOM 777 C C . ILE A 1 97 ? 1.247 -1.963 5.608 1.00 91.19 97 ILE A C 1
ATOM 779 O O . ILE A 1 97 ? 0.445 -1.060 5.871 1.00 91.19 97 ILE A O 1
ATOM 783 N N . LEU A 1 98 ? 1.487 -2.410 4.377 1.00 91.25 98 LEU A N 1
ATOM 784 C CA . LEU A 1 98 ? 0.776 -1.959 3.189 1.00 91.25 98 LEU A CA 1
ATOM 785 C C . LEU A 1 98 ? -0.421 -2.875 2.934 1.00 91.25 98 LEU A C 1
ATOM 787 O O . LEU A 1 98 ? -0.272 -4.090 2.783 1.00 91.25 98 LEU A O 1
ATOM 791 N N . ILE A 1 99 ? -1.615 -2.292 2.870 1.00 92.56 99 ILE A N 1
ATOM 792 C CA . ILE A 1 99 ? -2.859 -3.036 2.659 1.00 92.56 99 ILE A CA 1
ATOM 793 C C . ILE A 1 99 ? -3.468 -2.600 1.331 1.00 92.56 99 ILE A C 1
ATOM 795 O O . ILE A 1 99 ? -3.985 -1.490 1.214 1.00 92.56 99 ILE A O 1
ATOM 799 N N . PHE A 1 100 ? -3.427 -3.488 0.339 1.00 92.75 100 PHE A N 1
ATOM 800 C CA . PHE A 1 100 ? -4.161 -3.345 -0.915 1.00 92.75 100 PHE A CA 1
ATOM 801 C C . PHE A 1 100 ? -5.612 -3.729 -0.714 1.00 92.75 100 PHE A C 1
ATOM 803 O O . PHE A 1 100 ? -5.914 -4.722 -0.054 1.00 92.75 100 PHE A O 1
ATOM 810 N N . ILE A 1 101 ? -6.518 -2.958 -1.294 1.00 91.75 101 ILE A N 1
ATOM 811 C CA . ILE A 1 101 ? -7.941 -3.125 -1.054 1.00 91.75 101 ILE A CA 1
ATOM 812 C C . ILE A 1 101 ? -8.742 -2.676 -2.271 1.00 91.75 101 ILE A C 1
ATOM 814 O O . ILE A 1 101 ? -8.340 -1.769 -3.002 1.00 91.75 101 ILE A O 1
ATOM 818 N N . ASP A 1 102 ? -9.883 -3.314 -2.527 1.00 88.88 102 ASP A N 1
ATOM 819 C CA . ASP A 1 102 ? -10.730 -2.868 -3.624 1.00 88.88 102 ASP A CA 1
ATOM 820 C C . ASP A 1 102 ? -11.290 -1.460 -3.380 1.00 88.88 102 ASP A C 1
ATOM 822 O O . ASP A 1 102 ? -11.413 -0.962 -2.258 1.00 88.88 102 ASP A O 1
ATOM 826 N N . LYS A 1 103 ? -11.683 -0.819 -4.479 1.00 87.19 103 LYS A N 1
ATOM 827 C CA . LYS A 1 103 ? -12.151 0.566 -4.486 1.00 87.19 103 LYS A CA 1
ATOM 828 C C . LYS A 1 103 ? -13.392 0.801 -3.619 1.00 87.19 103 LYS A C 1
ATOM 830 O O . LYS A 1 103 ? -13.537 1.889 -3.065 1.00 87.19 103 LYS A O 1
ATOM 835 N N . ASN A 1 104 ? -14.297 -0.171 -3.503 1.00 88.38 104 ASN A N 1
ATOM 836 C CA . ASN A 1 104 ? -15.523 -0.002 -2.721 1.00 88.38 104 ASN A CA 1
ATOM 837 C C . ASN A 1 104 ? -15.216 0.025 -1.225 1.00 88.38 104 ASN A C 1
ATOM 839 O O . ASN A 1 104 ? -15.771 0.852 -0.500 1.00 88.38 104 ASN A O 1
ATOM 843 N N . HIS A 1 105 ? -14.314 -0.840 -0.768 1.00 87.06 105 HIS A N 1
ATOM 844 C CA . HIS A 1 105 ? -13.858 -0.818 0.614 1.00 87.06 105 HIS A CA 1
ATOM 845 C C . HIS A 1 105 ? -12.904 0.351 0.889 1.00 87.06 105 HIS A C 1
ATOM 847 O O . HIS A 1 105 ? -13.022 0.967 1.948 1.00 87.06 105 HIS A O 1
ATOM 853 N N . TYR A 1 106 ? -12.049 0.731 -0.068 1.00 89.50 106 TYR A N 1
ATOM 854 C CA . TYR A 1 106 ? -11.145 1.879 0.075 1.00 89.50 106 TYR A CA 1
ATOM 855 C C . TYR A 1 106 ? -11.889 3.188 0.353 1.00 89.50 106 TYR A C 1
ATOM 857 O O . TYR A 1 106 ? -11.493 3.950 1.227 1.00 89.50 106 TYR A O 1
ATOM 865 N N . ARG A 1 107 ? -13.039 3.422 -0.293 1.00 88.06 107 ARG A N 1
ATOM 866 C CA . ARG A 1 107 ? -13.887 4.606 -0.038 1.00 88.06 107 ARG A CA 1
ATOM 867 C C . ARG A 1 107 ? -14.278 4.790 1.434 1.00 88.06 107 ARG A C 1
ATOM 869 O O . ARG A 1 107 ? -14.591 5.902 1.849 1.00 88.06 107 ARG A O 1
ATOM 876 N N . LYS A 1 108 ? -14.283 3.715 2.234 1.00 86.44 108 LYS A N 1
ATOM 877 C CA . LYS A 1 108 ? -14.578 3.783 3.675 1.00 86.44 108 LYS A CA 1
ATOM 878 C C . LYS A 1 108 ? -13.438 4.427 4.471 1.00 86.44 108 LYS A C 1
ATOM 880 O O . LYS A 1 108 ? -13.701 4.984 5.536 1.00 86.44 108 LYS A O 1
ATOM 885 N N . ILE A 1 109 ? -12.204 4.347 3.967 1.00 86.62 109 ILE A N 1
ATOM 886 C CA . ILE A 1 109 ? -10.992 4.836 4.635 1.00 86.62 109 ILE A CA 1
ATOM 887 C C . ILE A 1 109 ? -10.351 6.049 3.940 1.00 86.62 109 ILE A C 1
ATOM 889 O O . ILE A 1 109 ? -9.687 6.832 4.606 1.00 86.62 109 ILE A O 1
ATOM 893 N N . GLU A 1 110 ? -10.629 6.266 2.652 1.00 86.19 110 GLU A N 1
ATOM 894 C CA . GLU A 1 110 ? -10.048 7.312 1.788 1.00 86.19 110 GLU A CA 1
ATOM 895 C C . GLU A 1 110 ? -10.008 8.707 2.432 1.00 86.19 110 GLU A C 1
ATOM 897 O O . GLU A 1 110 ? -8.987 9.385 2.394 1.00 86.19 110 GLU A O 1
ATOM 902 N N . LYS A 1 111 ? -11.086 9.130 3.106 1.00 83.81 111 LYS A N 1
ATOM 903 C CA . LYS A 1 111 ? -11.148 10.454 3.756 1.00 83.81 111 LYS A CA 1
ATOM 904 C C . LYS A 1 111 ? -10.171 10.637 4.930 1.00 83.81 111 LYS A C 1
ATOM 906 O O . LYS A 1 111 ? -9.969 11.761 5.377 1.00 83.81 111 LYS A O 1
ATOM 911 N N . TYR A 1 112 ? -9.641 9.542 5.469 1.00 83.94 112 TYR A N 1
ATOM 912 C CA . TYR A 1 112 ? -8.670 9.521 6.565 1.00 83.94 112 TYR A CA 1
ATOM 913 C C . TYR A 1 112 ? -7.236 9.301 6.062 1.00 83.94 112 TYR A C 1
ATOM 915 O O . TYR A 1 112 ? -6.291 9.595 6.786 1.00 83.94 112 TYR A O 1
ATOM 923 N N . ASP A 1 113 ? -7.085 8.802 4.833 1.00 76.94 113 ASP A N 1
ATOM 924 C CA . ASP A 1 113 ? -5.819 8.482 4.163 1.00 76.94 113 ASP A CA 1
ATOM 925 C C . ASP A 1 113 ? -5.387 9.621 3.216 1.00 76.94 113 ASP A C 1
ATOM 927 O O . ASP A 1 113 ? -4.858 9.410 2.128 1.00 76.94 113 ASP A O 1
ATOM 931 N N . TYR A 1 114 ? -5.676 10.866 3.606 1.00 72.31 114 TYR A N 1
ATOM 932 C CA . TYR A 1 114 ? -5.389 12.046 2.795 1.00 72.31 114 TYR A CA 1
ATOM 933 C C . TYR A 1 114 ? -3.981 12.580 3.076 1.00 72.31 114 TYR A C 1
ATOM 935 O O . TYR A 1 114 ? -3.681 13.040 4.181 1.00 72.31 114 TYR A O 1
ATOM 943 N N . SER A 1 115 ? -3.133 12.565 2.046 1.00 65.56 115 SER A N 1
ATOM 944 C CA . SER A 1 115 ? -1.799 13.167 2.090 1.00 65.56 115 SER A CA 1
ATOM 945 C C . SER A 1 115 ? -1.902 14.680 2.315 1.00 65.56 115 SER A C 1
ATOM 947 O O . SER A 1 115 ? -2.584 15.381 1.569 1.00 65.56 115 SER A O 1
ATOM 949 N N . GLY A 1 116 ? -1.246 15.183 3.365 1.00 61.50 116 GLY A N 1
ATOM 950 C CA . GLY A 1 116 ? -1.282 16.599 3.754 1.00 61.50 116 GLY A CA 1
ATOM 951 C C . GLY A 1 116 ? -2.293 16.952 4.850 1.00 61.50 116 GLY A C 1
ATOM 952 O O . GLY A 1 116 ? -2.470 18.131 5.148 1.00 61.50 116 GLY A O 1
ATOM 953 N N . SER A 1 117 ? -2.960 15.969 5.463 1.00 67.69 117 SER A N 1
ATOM 954 C CA . SER A 1 117 ? -3.653 16.202 6.732 1.00 67.69 117 SER A CA 1
ATOM 955 C C . SER A 1 117 ? -2.662 16.137 7.895 1.00 67.69 117 SER A C 1
ATOM 957 O O . SER A 1 117 ? -2.028 15.107 8.096 1.00 67.69 117 SER A O 1
ATOM 959 N N . ASP A 1 118 ? -2.601 17.187 8.717 1.00 73.25 118 ASP A N 1
ATOM 960 C CA . ASP A 1 118 ? -1.899 17.145 10.014 1.00 73.25 118 ASP A CA 1
ATOM 961 C C . ASP A 1 118 ? -2.646 16.286 11.056 1.00 73.25 118 ASP A C 1
ATOM 963 O O . ASP A 1 118 ? -2.191 16.114 12.186 1.00 73.25 118 ASP A O 1
ATOM 967 N N . THR A 1 119 ? -3.835 15.780 10.707 1.00 81.75 119 THR A N 1
ATOM 968 C CA . THR A 1 119 ? -4.649 14.960 11.601 1.00 81.75 119 THR A CA 1
ATOM 969 C C . THR A 1 119 ? -4.216 13.503 11.533 1.00 81.75 119 THR A C 1
ATOM 971 O O . THR A 1 119 ? -4.367 12.838 10.510 1.00 81.75 119 THR A O 1
ATOM 974 N N . GLU A 1 120 ? -3.775 12.974 12.669 1.00 87.44 120 GLU A N 1
ATOM 975 C CA . GLU A 1 120 ? -3.449 11.560 12.804 1.00 87.44 120 GLU A CA 1
ATOM 976 C C . GLU A 1 120 ? -4.693 10.739 13.162 1.00 87.44 120 GLU A C 1
ATOM 978 O O . GLU A 1 120 ? -5.442 11.064 14.092 1.00 87.44 120 GLU A O 1
ATOM 983 N N . TYR A 1 121 ? -4.890 9.623 12.461 1.00 90.81 121 TYR A N 1
ATOM 984 C CA . TYR A 1 121 ? -5.982 8.688 12.721 1.00 90.81 121 TYR A CA 1
ATOM 985 C C . TYR A 1 121 ? -5.438 7.331 13.146 1.00 90.81 121 TYR A C 1
ATOM 987 O O . TYR A 1 121 ? -4.699 6.675 12.412 1.00 90.81 121 TYR A O 1
ATOM 995 N N . LYS A 1 122 ? -5.861 6.873 14.322 1.00 93.12 122 LYS A N 1
ATOM 996 C CA . LYS A 1 122 ? -5.672 5.493 14.756 1.00 93.12 122 LYS A CA 1
ATOM 997 C C . LYS A 1 122 ? -6.768 4.626 14.168 1.00 93.12 122 LYS A C 1
ATOM 999 O O . LYS A 1 122 ? -7.948 4.941 14.315 1.00 93.12 122 LYS A O 1
ATOM 1004 N N . VAL A 1 123 ? -6.372 3.512 13.576 1.00 93.44 123 VAL A N 1
ATOM 1005 C CA . VAL A 1 123 ? -7.269 2.532 12.973 1.00 93.44 123 VAL A CA 1
ATOM 1006 C C . VAL A 1 123 ? -7.092 1.201 13.682 1.00 93.44 123 VAL A C 1
ATOM 1008 O O . VAL A 1 123 ? -5.972 0.728 13.882 1.00 93.44 123 VAL A O 1
ATOM 1011 N N . ASN A 1 124 ? -8.208 0.597 14.070 1.00 95.00 124 ASN A N 1
ATOM 1012 C CA . ASN A 1 124 ? -8.287 -0.811 14.424 1.00 95.00 124 ASN A CA 1
ATOM 1013 C C . ASN A 1 124 ? -9.177 -1.498 13.389 1.00 95.00 124 ASN A C 1
ATOM 1015 O O . ASN A 1 124 ? -10.372 -1.209 13.315 1.00 95.00 124 ASN A O 1
ATOM 1019 N N . ILE A 1 125 ? -8.581 -2.353 12.563 1.00 94.06 125 ILE A N 1
ATOM 1020 C CA . ILE A 1 125 ? -9.252 -2.993 11.437 1.00 94.06 125 ILE A CA 1
ATOM 1021 C C . ILE A 1 125 ? -9.172 -4.510 11.564 1.00 94.06 125 ILE A C 1
ATOM 1023 O O . ILE A 1 125 ? -8.096 -5.081 11.743 1.00 94.06 125 ILE A O 1
ATOM 1027 N N . LYS A 1 126 ? -10.326 -5.165 11.452 1.00 95.12 126 LYS A N 1
ATOM 1028 C CA . LYS A 1 126 ? -10.437 -6.612 11.281 1.00 95.12 126 LYS A CA 1
ATOM 1029 C C . LYS A 1 126 ? -10.737 -6.891 9.817 1.00 95.12 126 LYS A C 1
ATOM 1031 O O . LYS A 1 126 ? -11.733 -6.399 9.283 1.00 95.12 126 LYS A O 1
ATOM 1036 N N . LEU A 1 127 ? -9.889 -7.678 9.173 1.00 94.31 127 LEU A N 1
ATOM 1037 C CA . LEU A 1 127 ? -9.963 -7.939 7.738 1.00 94.31 127 LEU A CA 1
ATOM 1038 C C . LEU A 1 127 ? -9.788 -9.423 7.428 1.00 94.31 127 LEU A C 1
ATOM 1040 O O . LEU A 1 127 ? -9.067 -10.125 8.143 1.00 94.31 127 LEU A O 1
ATOM 1044 N N . ARG A 1 128 ? -10.439 -9.869 6.348 1.00 93.94 128 ARG A N 1
ATOM 1045 C CA . ARG A 1 128 ? -10.029 -11.074 5.619 1.00 93.94 128 ARG A CA 1
ATOM 1046 C C . ARG A 1 128 ? -8.991 -10.690 4.585 1.00 93.94 128 ARG A C 1
ATOM 1048 O O . ARG A 1 128 ? -9.158 -9.672 3.902 1.00 93.94 128 ARG A O 1
ATOM 1055 N N . TYR A 1 129 ? -7.931 -11.476 4.502 1.00 93.25 129 TYR A N 1
ATOM 1056 C CA . TYR A 1 129 ? -6.810 -11.161 3.642 1.00 93.25 129 TYR A CA 1
ATOM 1057 C C . TYR A 1 129 ? -6.041 -12.378 3.165 1.00 93.25 129 TYR A C 1
ATOM 1059 O O . TYR A 1 129 ? -6.075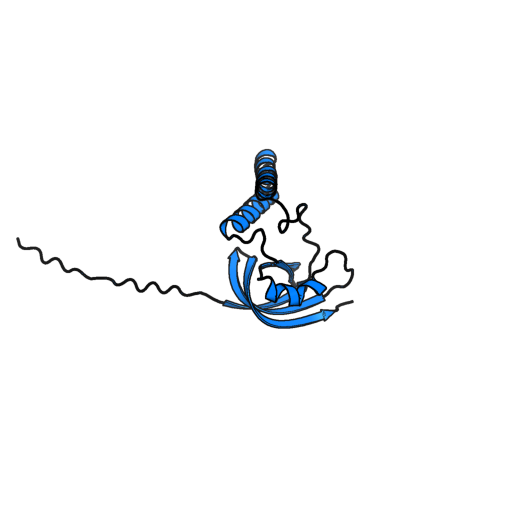 -13.464 3.750 1.00 93.25 129 TYR A O 1
ATOM 1067 N N . LYS A 1 130 ? -5.224 -12.090 2.159 1.00 91.31 130 LYS A N 1
ATOM 1068 C CA . LYS A 1 130 ? -4.124 -12.916 1.702 1.00 91.31 130 LYS A CA 1
ATOM 1069 C C . LYS A 1 130 ? -2.810 -12.155 1.843 1.00 91.31 130 LYS A C 1
ATOM 1071 O O . LYS A 1 130 ? -2.679 -11.032 1.356 1.00 91.31 130 LYS A O 1
ATOM 1076 N N . GLU A 1 131 ? -1.819 -12.766 2.483 1.00 90.12 131 GLU A N 1
ATOM 1077 C CA . GLU A 1 131 ? -0.451 -12.238 2.485 1.00 90.12 131 GLU A CA 1
ATOM 1078 C C . GLU A 1 131 ? 0.181 -12.459 1.104 1.00 90.12 131 GLU A C 1
ATOM 1080 O O . GLU A 1 131 ? 0.210 -13.583 0.591 1.00 90.12 131 GLU A O 1
ATOM 1085 N N . ILE A 1 132 ? 0.633 -11.377 0.471 1.00 86.06 132 ILE A N 1
ATOM 1086 C CA . ILE A 1 132 ? 1.269 -11.419 -0.855 1.00 86.06 132 ILE A CA 1
ATOM 1087 C C . ILE A 1 132 ? 2.788 -11.485 -0.706 1.00 86.06 132 ILE A C 1
ATOM 1089 O O . ILE A 1 132 ? 3.458 -12.250 -1.398 1.00 86.06 132 ILE A O 1
ATOM 1093 N N . GLU A 1 133 ? 3.313 -10.703 0.229 1.00 82.88 133 GLU A N 1
ATOM 1094 C CA . GLU A 1 133 ? 4.698 -10.704 0.677 1.00 82.88 133 GLU A CA 1
ATOM 1095 C C . GLU A 1 133 ? 4.711 -10.236 2.137 1.00 82.88 133 GLU A C 1
ATOM 1097 O O . GLU A 1 133 ? 3.692 -9.762 2.648 1.00 82.88 133 GLU A O 1
ATOM 1102 N N . LYS A 1 134 ? 5.859 -10.358 2.807 1.00 83.94 134 LYS A N 1
ATOM 1103 C CA . LYS A 1 134 ? 6.020 -9.879 4.178 1.00 83.94 134 LYS A CA 1
ATOM 1104 C C . LYS A 1 134 ? 5.552 -8.420 4.277 1.00 83.94 134 LYS A C 1
ATOM 1106 O O . LYS A 1 134 ? 6.013 -7.579 3.510 1.00 83.94 134 LYS A O 1
ATOM 1111 N N . ASP A 1 135 ? 4.642 -8.155 5.212 1.00 84.31 135 ASP A N 1
ATOM 1112 C CA . ASP A 1 135 ? 4.064 -6.832 5.492 1.00 84.31 135 ASP A CA 1
ATOM 1113 C C . ASP A 1 135 ? 3.235 -6.216 4.334 1.00 84.31 135 ASP A C 1
ATOM 1115 O O . ASP A 1 135 ? 2.838 -5.052 4.398 1.00 84.31 135 ASP A O 1
ATOM 1119 N N . ILE A 1 136 ? 2.895 -7.012 3.306 1.00 88.81 136 ILE A N 1
ATOM 1120 C CA . ILE A 1 136 ? 2.015 -6.628 2.191 1.00 88.81 136 ILE A CA 1
ATOM 1121 C C . ILE A 1 136 ? 0.796 -7.546 2.149 1.00 88.81 136 ILE A C 1
ATOM 1123 O O . ILE A 1 136 ? 0.884 -8.736 1.819 1.00 88.81 136 ILE A O 1
ATOM 1127 N N . LEU A 1 137 ? -0.372 -6.972 2.429 1.00 91.88 137 LEU A N 1
ATOM 1128 C CA . LEU A 1 137 ? -1.633 -7.702 2.495 1.00 91.88 137 LEU A CA 1
ATOM 1129 C C . LEU A 1 137 ? -2.548 -7.309 1.335 1.00 91.88 137 LEU A C 1
ATOM 1131 O O . LEU A 1 137 ? -2.693 -6.130 1.018 1.00 91.88 137 LEU A O 1
ATOM 1135 N N . LEU A 1 138 ? -3.211 -8.296 0.741 1.00 92.31 138 LEU A N 1
ATOM 1136 C CA . LEU A 1 138 ? -4.364 -8.089 -0.126 1.00 92.31 138 LEU A CA 1
ATOM 1137 C C . LEU A 1 138 ? -5.632 -8.333 0.692 1.00 92.31 138 LEU A C 1
ATOM 1139 O O . LEU A 1 138 ? -5.873 -9.450 1.138 1.00 92.31 138 LEU A O 1
ATOM 1143 N N . CYS A 1 139 ? -6.408 -7.280 0.920 1.00 93.25 139 CYS A N 1
ATOM 1144 C CA . CYS A 1 139 ? -7.662 -7.323 1.655 1.00 93.25 139 CYS A CA 1
ATOM 1145 C C . CYS A 1 139 ? -8.801 -7.760 0.733 1.00 93.25 139 CYS A C 1
ATOM 1147 O O . CYS A 1 139 ? -9.143 -7.055 -0.218 1.00 93.25 139 CYS A O 1
ATOM 1149 N N . ASP A 1 140 ? -9.417 -8.892 1.067 1.00 88.88 140 ASP A N 1
ATOM 1150 C CA . ASP A 1 140 ? -10.617 -9.383 0.388 1.00 88.88 140 ASP A CA 1
ATOM 1151 C C . ASP A 1 140 ? -11.873 -8.693 0.935 1.00 88.88 140 ASP A C 1
ATOM 1153 O O . ASP A 1 140 ? -12.815 -8.403 0.200 1.00 88.88 140 ASP A O 1
ATOM 1157 N N . SER A 1 141 ? -11.905 -8.429 2.248 1.00 88.62 141 SER A N 1
ATOM 1158 C CA . SER A 1 141 ? -12.997 -7.683 2.886 1.00 88.62 141 SER A CA 1
ATOM 1159 C C . SER A 1 141 ? -12.609 -7.078 4.236 1.00 88.62 141 SER A C 1
ATOM 1161 O O . SER A 1 141 ? -11.809 -7.639 4.991 1.00 88.62 141 SER A O 1
ATOM 1163 N N . ILE A 1 142 ? -13.242 -5.947 4.565 1.00 91.00 142 ILE A N 1
ATOM 1164 C CA . ILE A 1 142 ? -13.207 -5.343 5.904 1.00 91.00 142 ILE A CA 1
ATOM 1165 C C . ILE A 1 142 ? -14.401 -5.873 6.695 1.00 91.00 142 ILE A C 1
ATOM 1167 O O . ILE A 1 142 ? -15.546 -5.593 6.334 1.00 91.00 142 ILE A O 1
ATOM 1171 N N . LEU A 1 143 ? -14.131 -6.597 7.779 1.00 91.25 143 LEU A N 1
ATOM 1172 C CA . LEU A 1 143 ? -15.156 -7.147 8.665 1.00 91.25 143 LEU A CA 1
ATOM 1173 C C . LEU A 1 143 ? -15.597 -6.116 9.704 1.00 91.25 143 LEU A C 1
ATOM 1175 O O . LEU A 1 143 ? -16.789 -5.908 9.905 1.00 91.25 143 LEU A O 1
ATOM 1179 N N . GLU A 1 144 ? -14.633 -5.448 10.337 1.00 93.00 144 GLU A N 1
ATOM 1180 C CA . GLU A 1 144 ? -14.867 -4.433 11.366 1.00 93.00 144 GLU A CA 1
ATOM 1181 C C . GLU A 1 144 ? -13.808 -3.334 11.244 1.00 93.00 144 GLU A C 1
ATOM 1183 O O . GLU A 1 144 ? -12.657 -3.604 10.891 1.00 93.00 144 GLU A O 1
ATOM 1188 N N . MET A 1 145 ? -14.188 -2.089 11.531 1.00 93.12 145 MET A N 1
ATOM 1189 C CA . MET A 1 145 ? -13.276 -0.950 11.471 1.00 93.12 145 MET A CA 1
ATOM 1190 C C . MET A 1 145 ? -13.681 0.121 12.483 1.00 93.12 145 MET A C 1
ATOM 1192 O O . MET A 1 145 ? -14.803 0.623 12.443 1.00 93.12 145 MET A O 1
ATOM 1196 N N . ASP A 1 146 ? -12.746 0.485 13.356 1.00 94.12 146 ASP A N 1
ATOM 1197 C CA . ASP A 1 146 ? -12.854 1.602 14.298 1.00 94.12 146 ASP A CA 1
ATOM 1198 C C . ASP A 1 146 ? -11.752 2.619 13.989 1.00 94.12 146 ASP A C 1
ATOM 1200 O O . ASP A 1 146 ? -10.569 2.266 13.937 1.00 94.12 146 ASP A O 1
ATOM 1204 N N . ILE A 1 147 ? -12.140 3.876 13.764 1.00 93.00 147 ILE A N 1
ATOM 1205 C CA . ILE A 1 147 ? -11.226 4.966 13.409 1.00 93.00 147 ILE A CA 1
ATOM 1206 C C . ILE A 1 147 ? -11.378 6.084 14.429 1.00 93.00 147 ILE A C 1
ATOM 1208 O O . ILE A 1 147 ? -12.461 6.641 14.610 1.00 93.00 147 ILE A O 1
ATOM 1212 N N . LYS A 1 148 ? -10.266 6.442 15.070 1.00 92.81 148 LYS A N 1
ATOM 1213 C CA . LYS A 1 148 ? -10.204 7.473 16.106 1.00 92.81 148 LYS A CA 1
ATOM 1214 C C . LYS A 1 148 ? -9.184 8.533 15.734 1.00 92.81 148 LYS A C 1
ATOM 1216 O O . LYS A 1 148 ? -8.016 8.223 15.516 1.00 92.81 148 LYS A O 1
ATOM 1221 N N . LYS A 1 149 ? -9.626 9.788 15.707 1.00 90.44 149 LYS A N 1
ATOM 1222 C CA . LYS A 1 149 ? -8.737 10.947 15.609 1.00 90.44 149 LYS A CA 1
ATOM 1223 C C . LYS A 1 149 ? -7.861 11.012 16.866 1.00 90.44 149 LYS A C 1
ATOM 1225 O O . LYS A 1 149 ? -8.389 10.905 17.972 1.00 90.44 149 LYS A O 1
ATOM 1230 N N . LEU A 1 150 ? -6.547 11.134 16.697 1.00 84.50 150 LEU A N 1
ATOM 1231 C CA . LEU A 1 150 ? -5.593 11.169 17.806 1.00 84.50 150 LEU A CA 1
ATOM 1232 C C . LEU A 1 150 ? -5.322 12.593 18.291 1.00 84.50 150 LEU A C 1
ATOM 1234 O O . LEU A 1 150 ? -5.280 12.781 19.507 1.00 84.50 150 LEU A O 1
ATOM 1238 N N . LYS A 1 151 ? -5.180 13.566 17.381 1.00 69.19 151 LYS A N 1
ATOM 1239 C CA . LYS A 1 151 ? -5.045 15.009 17.649 1.00 69.19 151 LYS A CA 1
ATOM 1240 C C . LYS A 1 151 ? -5.546 15.807 16.449 1.00 69.19 151 LYS A C 1
ATOM 1242 O O . LYS A 1 151 ? -5.357 15.325 15.312 1.00 69.19 151 LYS A O 1
#

Organism: NCBI:txid1124188

pLDDT: mean 83.38, std 15.14, range [40.41, 96.5]

Foldseek 3Di:
DDDDDDPPPPPPPPPPPPVFDKDKAKFKWDLVPDDPDLLQPDDPVRLVVVLVVLVVCCVVVVDPVSVVVSVVSVLCVVVVNSNFDWTWGQHPVRDIAIEGEHPVQVVVCVVVSDPPDPWMKIKTWIFTWDDSDVRYTYGPDTPDMDIDTPD

Secondary structure (DSSP, 8-state):
--------------------EEEEEEEEE-TT---SS-TTTS-HHHHHHHHHHHHHHHHHHT-HHHHHHHHHHHHHHHTT-TTS-EEEEE-TTS-EEEEEE-HHHHTTTGGGS-TT----EEEEEEEEEEEEETTEEEEEEEEEEEEEE--

Sequence (151 aa):
MKKTISIIATILILHSCSNDQEKIITGTLNPNFVSIINFQTASDIEIYKFIERIDSSAVKLNDTELKASSKFYHNLLKHKLIRFPSFNLKLKDNSEILIFIDKNHYRKIEKYDYSGSDTEYKVNIKLRYKEIEKDILLCDSILEMDIKKLK